Protein AF-A0AAV5VXS9-F1 (afdb_monomer_lite)

pLDDT: mean 76.4, std 11.34, range [45.72, 91.81]

Sequence (103 aa):
DLLYGLHWDRDYFVDVVFRVQAILPIICIFTVYPANLYLLLVESPAMNRTIRAAYIANLIAHIFCDFIFSVLLRVYAFPPYGLFYCEGILCGDGANKQIIIVL

Organism: NCBI:txid1538716

Secondary structure (DSSP, 8-state):
--TT-THHIIIIIHHHHHHHHHHHHHHIIIIIHHHHHHIIIII-TTS-HHHHHHHHHHHHHHHHHHHIIIII-EE-SSTTGGGT-EESHHHHTT--HHHHTT-

Structure (mmCIF, N/CA/C/O backbone):
data_AF-A0AAV5VXS9-F1
#
_entry.id   AF-A0AAV5VXS9-F1
#
loop_
_atom_site.group_PDB
_atom_site.id
_atom_site.type_symbol
_atom_site.label_atom_id
_atom_site.label_alt_id
_atom_site.label_comp_id
_atom_site.label_asym_id
_atom_site.label_entity_id
_atom_site.label_seq_id
_atom_site.pdbx_PDB_ins_code
_atom_site.Cartn_x
_atom_site.Cartn_y
_atom_site.Cartn_z
_atom_site.occupancy
_atom_site.B_iso_or_equiv
_atom_site.auth_seq_id
_atom_site.auth_comp_id
_atom_site.auth_asym_id
_atom_site.auth_atom_id
_atom_site.pdbx_PDB_model_num
ATOM 1 N N . ASP A 1 1 ? 25.433 6.854 -25.222 1.00 45.72 1 ASP A N 1
ATOM 2 C CA . ASP A 1 1 ? 25.657 6.930 -23.765 1.00 45.72 1 ASP A CA 1
ATOM 3 C C . ASP A 1 1 ? 24.699 7.918 -23.122 1.00 45.72 1 ASP A C 1
ATOM 5 O O . ASP A 1 1 ? 24.673 9.080 -23.504 1.00 45.72 1 ASP A O 1
ATOM 9 N N . LEU A 1 2 ? 23.817 7.434 -22.242 1.00 53.34 2 LEU A N 1
ATOM 10 C CA . LEU A 1 2 ? 22.754 8.238 -21.626 1.00 53.34 2 LEU A CA 1
ATOM 11 C C . LEU A 1 2 ? 23.307 9.030 -20.429 1.00 53.34 2 LEU A C 1
ATOM 13 O O . LEU A 1 2 ? 23.805 8.444 -19.470 1.00 53.34 2 LEU A O 1
ATOM 17 N N . LEU A 1 3 ? 23.161 10.356 -20.503 1.00 60.69 3 LEU A N 1
ATOM 18 C CA . LEU A 1 3 ? 23.749 11.428 -19.677 1.00 60.69 3 LEU A CA 1
ATOM 19 C C . LEU A 1 3 ? 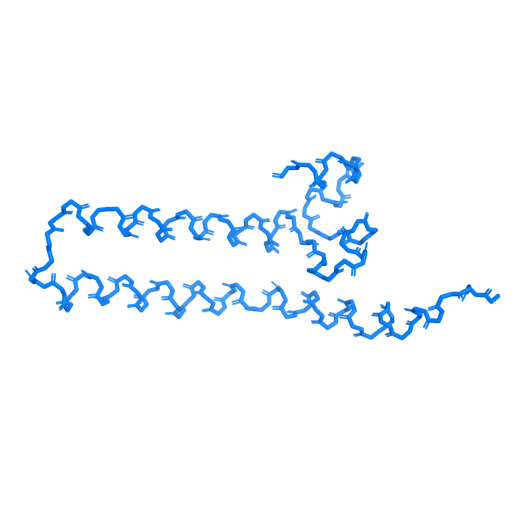23.659 11.271 -18.141 1.00 60.69 3 LEU A C 1
ATOM 21 O O . LEU A 1 3 ? 24.337 11.991 -17.418 1.00 60.69 3 LEU A O 1
ATOM 25 N N . TYR A 1 4 ? 22.824 10.363 -17.632 1.00 65.19 4 TYR A N 1
ATOM 26 C CA . TYR A 1 4 ? 22.462 10.299 -16.212 1.00 65.19 4 TYR A CA 1
ATOM 27 C C . TYR A 1 4 ? 22.919 9.028 -15.477 1.00 65.19 4 TYR A C 1
ATOM 29 O O . TYR A 1 4 ? 22.612 8.883 -14.300 1.00 65.19 4 TYR A O 1
ATOM 37 N N . GLY A 1 5 ? 23.618 8.082 -16.123 1.00 65.19 5 GLY A N 1
ATOM 38 C CA . GLY A 1 5 ? 24.177 6.900 -15.429 1.00 65.19 5 GLY A CA 1
ATOM 39 C C . GLY A 1 5 ? 23.140 5.946 -14.805 1.00 65.19 5 GLY A C 1
ATOM 40 O O . GLY A 1 5 ? 23.492 4.977 -14.144 1.00 65.19 5 GLY A O 1
ATOM 41 N N . LEU A 1 6 ? 21.865 6.175 -15.094 1.00 65.06 6 LEU A N 1
ATOM 42 C CA . LEU A 1 6 ? 20.670 5.624 -14.453 1.00 65.06 6 LEU A CA 1
ATOM 43 C C . LEU A 1 6 ? 20.357 4.145 -14.801 1.00 65.06 6 LEU A C 1
ATOM 45 O O . LEU A 1 6 ? 19.416 3.564 -14.272 1.00 65.06 6 LEU A O 1
ATOM 49 N N . HIS A 1 7 ? 21.163 3.513 -15.657 1.00 71.06 7 HIS A N 1
ATOM 50 C CA . HIS A 1 7 ? 20.991 2.124 -16.105 1.00 71.06 7 HIS A CA 1
ATOM 51 C C . HIS A 1 7 ? 20.998 1.080 -14.977 1.00 71.06 7 HIS A C 1
ATOM 53 O O . HIS A 1 7 ? 20.206 0.149 -15.031 1.00 71.06 7 HIS A O 1
ATOM 59 N N . TRP A 1 8 ? 21.821 1.257 -13.936 1.00 65.62 8 TRP A N 1
ATOM 60 C CA . TRP A 1 8 ? 21.857 0.333 -12.794 1.00 65.62 8 TRP A CA 1
ATOM 61 C C . TRP A 1 8 ? 20.525 0.278 -12.038 1.00 65.62 8 TRP A C 1
ATOM 63 O O . TRP A 1 8 ? 20.071 -0.800 -11.665 1.00 65.62 8 TRP A O 1
ATOM 73 N N . ASP A 1 9 ? 19.881 1.429 -11.848 1.00 65.81 9 ASP A N 1
ATOM 74 C CA . ASP A 1 9 ? 18.598 1.523 -11.145 1.00 65.81 9 ASP A CA 1
ATOM 75 C C . ASP A 1 9 ? 17.472 0.913 -11.998 1.00 65.81 9 ASP A C 1
ATOM 77 O O . ASP A 1 9 ? 16.654 0.129 -11.522 1.00 65.81 9 ASP A O 1
ATOM 81 N N . ARG A 1 10 ? 17.501 1.168 -13.312 1.00 69.31 10 ARG A N 1
ATOM 82 C CA . ARG A 1 10 ? 16.553 0.573 -14.259 1.00 69.31 10 ARG A CA 1
ATOM 83 C C . ARG A 1 10 ? 16.680 -0.950 -14.348 1.00 69.31 10 ARG A C 1
ATOM 85 O O . ARG A 1 10 ? 15.667 -1.634 -14.301 1.00 69.31 10 ARG A O 1
ATOM 92 N N . ASP A 1 11 ? 17.894 -1.469 -14.512 1.00 72.62 11 ASP A N 1
ATOM 93 C CA . ASP A 1 11 ? 18.103 -2.881 -14.855 1.00 72.62 11 ASP A CA 1
ATOM 94 C C . ASP A 1 11 ? 18.066 -3.804 -13.622 1.00 72.62 11 ASP A C 1
ATOM 96 O O . ASP A 1 11 ? 17.823 -4.999 -13.772 1.00 72.62 11 ASP A O 1
ATOM 100 N N . TYR A 1 12 ? 18.266 -3.271 -12.407 1.00 71.19 12 TYR A N 1
ATOM 101 C CA . TYR A 1 12 ? 18.270 -4.076 -11.177 1.00 71.19 12 TYR A CA 1
ATOM 102 C C . TYR A 1 12 ? 17.216 -3.664 -10.147 1.00 71.19 12 TYR A C 1
ATOM 104 O O . TYR A 1 12 ? 16.611 -4.537 -9.527 1.00 71.19 12 TYR A O 1
ATOM 112 N N . PHE A 1 13 ? 16.974 -2.369 -9.929 1.00 75.06 13 PHE A N 1
ATOM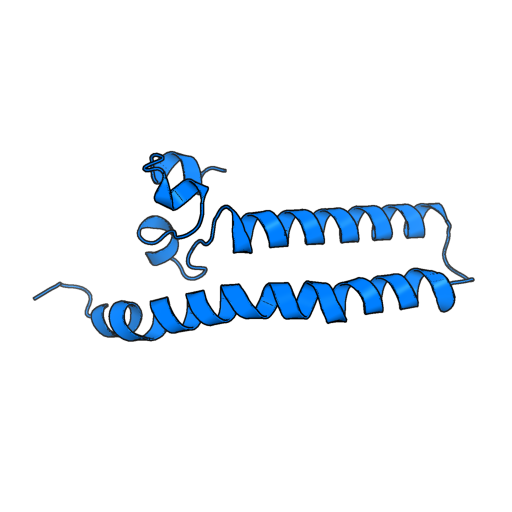 113 C CA . PHE A 1 13 ? 16.066 -1.935 -8.862 1.00 75.06 13 PHE A CA 1
ATOM 114 C C . PHE A 1 13 ? 14.600 -1.969 -9.283 1.00 75.06 13 PHE A C 1
ATOM 116 O O . PHE A 1 13 ? 13.765 -2.350 -8.468 1.00 75.06 13 PHE A O 1
ATOM 123 N N . VAL A 1 14 ? 14.275 -1.651 -10.538 1.00 74.69 14 VAL A N 1
ATOM 124 C CA . VAL A 1 14 ? 12.885 -1.655 -11.032 1.00 74.69 14 VAL A CA 1
ATOM 125 C C . VAL A 1 14 ? 12.223 -3.023 -10.854 1.00 74.69 14 VAL A C 1
ATOM 127 O O . VAL A 1 14 ? 11.184 -3.121 -10.199 1.00 74.69 14 VAL A O 1
ATOM 130 N N . ASP A 1 15 ? 12.870 -4.090 -11.322 1.00 75.94 15 ASP A N 1
ATOM 131 C CA . ASP A 1 15 ? 12.366 -5.461 -11.183 1.00 75.94 15 ASP A CA 1
ATOM 132 C C . ASP A 1 15 ? 12.241 -5.899 -9.720 1.00 75.94 15 ASP A C 1
ATOM 134 O O . ASP A 1 15 ? 11.263 -6.544 -9.329 1.00 75.94 15 ASP A O 1
ATOM 138 N N . VAL A 1 16 ? 13.226 -5.554 -8.885 1.00 80.38 16 VAL A N 1
ATOM 139 C CA . VAL A 1 16 ? 13.209 -5.902 -7.459 1.00 80.38 16 VAL A CA 1
ATOM 140 C C . VAL A 1 16 ? 12.072 -5.175 -6.750 1.00 80.38 16 VAL A C 1
ATOM 142 O O . VAL A 1 16 ? 11.310 -5.807 -6.019 1.00 80.38 16 VAL A O 1
ATOM 145 N N . VAL A 1 17 ? 11.908 -3.876 -6.993 1.00 80.50 17 VAL A N 1
ATOM 146 C CA . VAL A 1 17 ? 10.841 -3.069 -6.395 1.00 80.50 17 VAL A CA 1
ATOM 147 C C . VAL A 1 17 ? 9.477 -3.570 -6.844 1.00 80.50 17 VAL A C 1
ATOM 149 O O . VAL A 1 17 ? 8.608 -3.722 -5.994 1.00 80.50 17 VAL A O 1
ATOM 152 N N . PHE A 1 18 ? 9.281 -3.905 -8.120 1.00 77.69 18 PHE A N 1
ATOM 153 C CA . PHE A 1 18 ? 8.000 -4.442 -8.581 1.00 77.69 18 PHE A CA 1
ATOM 154 C C . PHE A 1 18 ? 7.688 -5.825 -8.006 1.00 77.69 18 PHE A C 1
ATOM 156 O O . PHE A 1 18 ? 6.542 -6.087 -7.634 1.00 77.69 18 PHE A O 1
ATOM 163 N N . ARG A 1 19 ? 8.690 -6.697 -7.839 1.00 81.69 19 ARG A N 1
ATOM 164 C CA . ARG A 1 19 ? 8.509 -7.977 -7.131 1.00 81.69 19 ARG A CA 1
ATOM 165 C C . ARG A 1 19 ? 8.148 -7.767 -5.666 1.00 81.69 19 ARG A C 1
ATOM 167 O O . ARG A 1 19 ? 7.230 -8.415 -5.168 1.00 81.69 19 ARG A O 1
ATOM 174 N N . VAL A 1 20 ? 8.827 -6.848 -4.983 1.00 83.12 20 VAL A N 1
ATOM 175 C CA . VAL A 1 20 ? 8.512 -6.499 -3.592 1.00 83.12 20 VAL A CA 1
ATOM 176 C C . VAL A 1 20 ? 7.109 -5.900 -3.497 1.00 83.12 20 VAL A C 1
ATOM 178 O O . VAL A 1 20 ? 6.330 -6.345 -2.662 1.00 83.12 20 VAL A O 1
ATOM 181 N N . GLN A 1 21 ? 6.740 -4.979 -4.389 1.00 80.00 21 GLN A N 1
ATOM 182 C CA . GLN A 1 21 ? 5.396 -4.398 -4.469 1.00 80.00 21 GLN A CA 1
ATOM 183 C C . GLN A 1 21 ? 4.312 -5.427 -4.814 1.00 80.00 21 GLN A C 1
ATOM 185 O O . GLN A 1 21 ? 3.156 -5.193 -4.493 1.00 80.00 21 GLN A O 1
ATOM 190 N N . ALA A 1 22 ? 4.639 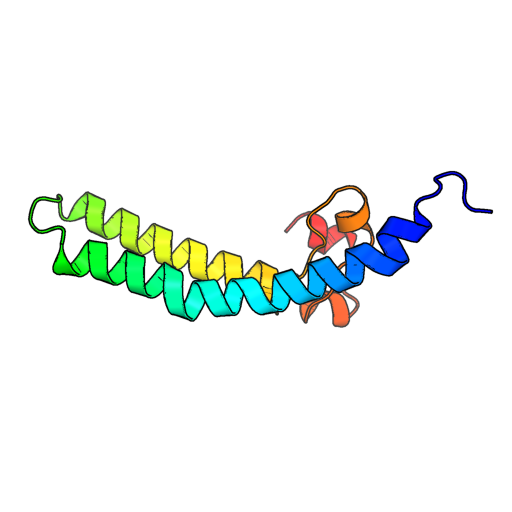-6.560 -5.437 1.00 80.44 22 ALA A N 1
ATOM 191 C CA . ALA A 1 22 ? 3.681 -7.645 -5.644 1.00 80.44 22 ALA A CA 1
ATOM 192 C C . ALA A 1 22 ? 3.508 -8.522 -4.389 1.00 80.44 22 ALA A C 1
ATOM 194 O O . ALA A 1 22 ? 2.404 -8.974 -4.098 1.00 80.44 22 ALA A O 1
ATOM 195 N N . ILE A 1 23 ? 4.587 -8.765 -3.639 1.00 84.75 23 ILE A N 1
ATOM 196 C CA . ILE A 1 23 ? 4.593 -9.682 -2.485 1.00 84.75 23 ILE A CA 1
ATOM 197 C C . ILE A 1 23 ? 4.118 -8.987 -1.202 1.00 84.75 23 ILE A C 1
ATOM 199 O O . ILE A 1 23 ? 3.327 -9.542 -0.442 1.00 84.75 23 ILE A O 1
ATOM 203 N N . LEU A 1 24 ? 4.596 -7.771 -0.950 1.00 84.94 24 LEU A N 1
ATOM 204 C CA . LEU A 1 24 ? 4.335 -7.011 0.270 1.00 84.94 24 LEU A CA 1
ATOM 205 C C . LEU A 1 24 ? 2.836 -6.775 0.550 1.00 84.94 24 LEU A C 1
ATOM 207 O O . LEU A 1 24 ? 2.418 -7.065 1.668 1.00 84.94 24 LEU A O 1
ATOM 211 N N . PRO A 1 25 ? 1.991 -6.356 -0.412 1.00 83.50 25 PRO A N 1
ATOM 212 C CA . PRO A 1 25 ? 0.558 -6.183 -0.169 1.00 83.50 25 PRO A CA 1
ATOM 213 C C . PRO A 1 25 ? -0.157 -7.506 0.117 1.00 83.50 25 PRO A C 1
ATOM 215 O O . PRO A 1 25 ? -1.080 -7.525 0.925 1.00 83.50 25 PRO A O 1
ATOM 218 N N . ILE A 1 26 ? 0.298 -8.631 -0.449 1.00 84.31 26 ILE A N 1
ATOM 219 C CA . ILE A 1 26 ? -0.221 -9.960 -0.087 1.00 84.31 26 ILE A CA 1
ATOM 220 C C . ILE A 1 26 ? 0.072 -10.227 1.393 1.00 84.31 26 ILE A C 1
ATOM 222 O O . ILE A 1 26 ? -0.830 -10.574 2.154 1.00 84.31 26 ILE A O 1
ATOM 226 N N . ILE A 1 27 ? 1.312 -10.003 1.833 1.00 87.25 27 ILE A N 1
ATOM 227 C CA . ILE A 1 27 ? 1.688 -10.170 3.241 1.00 87.25 27 ILE A CA 1
ATOM 228 C C . ILE A 1 27 ? 0.857 -9.237 4.132 1.00 87.25 27 ILE A C 1
ATOM 230 O O . ILE A 1 27 ? 0.293 -9.700 5.123 1.00 87.25 27 ILE A O 1
ATOM 234 N N . CYS A 1 28 ? 0.719 -7.959 3.777 1.00 86.31 28 CYS A N 1
ATOM 235 C CA . CYS A 1 28 ? -0.088 -6.993 4.526 1.00 86.31 28 CYS A CA 1
ATOM 236 C C . CYS A 1 28 ? -1.558 -7.424 4.644 1.00 86.31 28 CYS A C 1
ATOM 238 O O . CYS A 1 28 ? -2.123 -7.360 5.738 1.00 86.31 28 CYS A O 1
ATOM 240 N N . ILE A 1 29 ? -2.147 -7.939 3.559 1.00 84.94 29 ILE A N 1
ATOM 241 C CA . ILE A 1 29 ? -3.525 -8.445 3.539 1.00 84.94 29 ILE A CA 1
ATOM 242 C C . ILE A 1 29 ? -3.718 -9.634 4.468 1.00 84.94 29 ILE A C 1
ATOM 244 O O . ILE A 1 29 ? -4.703 -9.677 5.203 1.00 84.94 29 ILE A O 1
ATOM 248 N N . PHE A 1 30 ? -2.778 -10.574 4.478 1.00 85.31 30 PHE A N 1
ATOM 249 C CA . PHE A 1 30 ? -2.916 -11.789 5.278 1.00 85.31 30 PHE A CA 1
ATOM 250 C C . PHE A 1 30 ? -2.430 -11.661 6.721 1.00 85.31 30 PHE A C 1
ATOM 252 O O . PHE A 1 30 ? -2.823 -12.473 7.555 1.00 85.31 30 PHE A O 1
ATOM 259 N N . THR A 1 31 ? -1.593 -10.674 7.041 1.00 88.81 31 THR A N 1
ATOM 260 C CA . THR A 1 31 ? -0.973 -10.568 8.373 1.00 88.81 31 THR A CA 1
ATOM 261 C C . THR A 1 31 ? -1.327 -9.265 9.079 1.00 88.81 31 THR A C 1
ATOM 263 O O . THR A 1 31 ? -1.918 -9.297 10.156 1.00 88.81 31 THR A O 1
ATOM 266 N N . VAL A 1 32 ? -1.035 -8.115 8.470 1.00 89.19 32 VAL A N 1
ATOM 267 C CA . VAL A 1 32 ? -1.139 -6.798 9.116 1.00 89.19 32 VAL A CA 1
ATOM 268 C C . VAL A 1 32 ? -2.597 -6.384 9.325 1.00 89.19 32 VAL A C 1
ATOM 270 O O . VAL A 1 32 ? -2.977 -6.016 10.437 1.00 89.19 32 VAL A O 1
ATOM 273 N N . TYR A 1 33 ? -3.441 -6.476 8.294 1.00 87.25 33 TYR A N 1
ATOM 274 C CA . TYR A 1 33 ? -4.856 -6.107 8.408 1.00 87.25 33 TYR A CA 1
ATOM 275 C C . TYR A 1 33 ? -5.656 -6.989 9.378 1.00 87.25 33 TYR A C 1
ATOM 277 O O . TYR A 1 33 ? -6.337 -6.422 10.237 1.00 87.25 33 TYR A O 1
ATOM 285 N N . PRO A 1 34 ? -5.573 -8.333 9.336 1.00 87.00 34 PRO A N 1
ATOM 286 C CA . PRO A 1 34 ? -6.275 -9.167 10.306 1.00 87.00 34 PRO A CA 1
ATOM 287 C C . PRO A 1 34 ? -5.723 -9.009 11.727 1.00 87.00 34 PRO A C 1
ATOM 289 O O . PRO A 1 34 ? -6.519 -9.016 12.662 1.00 87.00 34 PRO A O 1
ATOM 292 N N . ALA A 1 35 ? -4.413 -8.792 11.913 1.00 89.12 35 ALA A N 1
ATOM 293 C CA . ALA A 1 35 ? -3.849 -8.508 13.235 1.00 89.12 35 ALA A CA 1
ATOM 294 C C . ALA A 1 35 ? -4.390 -7.192 13.818 1.00 89.12 35 ALA A C 1
ATOM 296 O O . ALA A 1 35 ? -4.850 -7.164 14.959 1.00 89.12 35 ALA A O 1
ATOM 297 N N . ASN A 1 36 ? -4.422 -6.120 13.019 1.00 88.69 36 ASN A N 1
ATOM 298 C CA . ASN A 1 36 ? -4.985 -4.834 13.436 1.00 88.69 36 ASN A CA 1
ATOM 299 C C . ASN A 1 36 ? -6.487 -4.935 13.733 1.00 88.69 36 ASN A C 1
ATOM 301 O O . ASN A 1 36 ? -6.965 -4.372 14.719 1.00 88.69 36 ASN A O 1
ATOM 305 N N . LEU A 1 37 ? -7.234 -5.680 12.912 1.00 87.69 37 LEU A N 1
ATOM 306 C CA . LEU A 1 37 ? -8.655 -5.916 13.142 1.00 87.69 37 LEU A CA 1
ATOM 307 C C . LEU A 1 37 ? -8.880 -6.725 14.427 1.00 87.69 37 LEU A C 1
ATOM 309 O O . LEU A 1 37 ? -9.759 -6.382 15.211 1.00 87.69 37 LEU A O 1
ATOM 313 N N . TYR A 1 38 ? -8.074 -7.758 14.67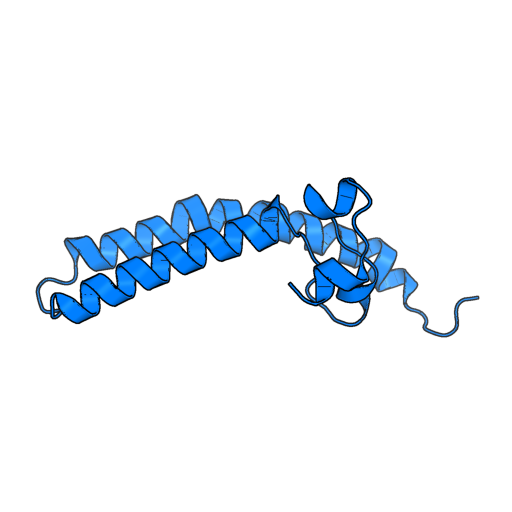5 1.00 89.06 38 TYR A N 1
ATOM 314 C CA . TYR A 1 38 ? -8.150 -8.570 15.888 1.00 89.06 38 TYR A CA 1
ATOM 315 C C . TYR A 1 38 ? -7.893 -7.733 17.144 1.00 89.06 38 TYR A C 1
ATOM 317 O O . TYR A 1 38 ? -8.695 -7.769 18.077 1.00 89.06 38 TYR A O 1
ATOM 325 N N . LEU A 1 39 ? -6.839 -6.914 17.138 1.00 88.50 39 LEU A N 1
ATOM 326 C CA . LEU A 1 39 ? -6.489 -6.034 18.254 1.00 88.50 39 LEU A CA 1
ATOM 327 C C . LEU A 1 39 ? -7.624 -5.032 18.538 1.00 88.50 39 LEU A C 1
ATOM 329 O O . LEU A 1 39 ? -8.067 -4.878 19.677 1.00 88.50 39 LEU A O 1
ATOM 333 N N . LEU A 1 40 ? -8.191 -4.428 17.488 1.00 86.00 40 LEU A N 1
ATOM 334 C CA . LEU A 1 40 ? -9.337 -3.519 17.606 1.00 86.00 40 LEU A CA 1
ATOM 335 C C . LEU A 1 40 ? -10.622 -4.219 18.068 1.00 86.00 40 LEU A C 1
ATOM 337 O O . LEU A 1 40 ? -11.456 -3.593 18.731 1.00 86.00 40 LEU A O 1
ATOM 341 N N . LEU A 1 41 ? -10.827 -5.486 17.692 1.00 84.50 41 LEU A N 1
ATOM 342 C CA . LEU A 1 41 ? -12.057 -6.207 18.000 1.00 84.50 41 LEU A CA 1
ATOM 343 C C . LEU A 1 41 ? -12.065 -6.827 19.398 1.00 84.50 41 LEU A C 1
ATOM 345 O O . LEU A 1 41 ? -13.104 -6.758 20.063 1.00 84.50 41 LEU A O 1
ATOM 349 N N . VAL A 1 42 ? -10.938 -7.408 19.810 1.00 87.12 42 VAL A N 1
ATOM 350 C CA . VAL A 1 42 ? -10.816 -8.275 20.991 1.00 87.12 42 VAL A CA 1
ATOM 351 C C . VAL A 1 42 ? -10.122 -7.569 22.156 1.00 87.12 42 VAL A C 1
ATOM 353 O O . VAL A 1 42 ? -10.610 -7.654 23.280 1.00 87.12 42 VAL A O 1
ATOM 356 N N . GLU A 1 43 ? -9.036 -6.830 21.916 1.00 84.12 43 GLU A N 1
ATOM 357 C CA . GLU A 1 43 ? -8.226 -6.235 22.995 1.00 84.12 43 GLU A CA 1
ATOM 358 C C . GLU A 1 43 ? -8.654 -4.823 23.411 1.00 84.12 43 GLU A C 1
ATOM 360 O O . GLU A 1 43 ? -8.137 -4.289 24.391 1.00 84.12 43 GLU A O 1
ATOM 365 N N . SER A 1 44 ? -9.621 -4.209 22.721 1.00 75.81 44 SER A N 1
ATOM 366 C CA . SER A 1 44 ? -10.011 -2.813 22.965 1.00 75.81 44 SER A CA 1
ATOM 367 C C . SER A 1 44 ? -11.426 -2.632 23.555 1.00 75.81 44 SER A C 1
ATOM 369 O O . SER A 1 44 ? -12.284 -1.990 22.939 1.00 75.81 44 SER A O 1
ATOM 371 N N . PRO A 1 45 ? -11.726 -3.170 24.758 1.00 78.00 45 PRO A N 1
ATOM 372 C CA . PRO A 1 45 ? -13.011 -2.948 25.421 1.00 78.00 45 PRO A CA 1
ATOM 373 C C . PRO A 1 45 ? -13.138 -1.536 26.022 1.00 78.00 45 PRO A C 1
ATOM 375 O O . PRO A 1 45 ? -14.253 -1.069 26.239 1.00 78.00 45 PRO A O 1
ATOM 378 N N . ALA A 1 46 ? -12.019 -0.840 26.263 1.00 82.94 46 ALA A N 1
ATOM 379 C CA . ALA A 1 46 ? -11.994 0.507 26.844 1.00 82.94 46 ALA A CA 1
ATOM 380 C C . ALA A 1 46 ? -12.155 1.642 25.811 1.00 82.94 46 ALA A C 1
ATOM 382 O O . ALA A 1 46 ? -12.263 2.811 26.181 1.00 82.94 46 ALA A O 1
ATOM 383 N N . MET A 1 47 ? -12.153 1.327 24.513 1.00 85.56 47 MET A N 1
ATOM 384 C CA . MET A 1 47 ? -12.154 2.333 23.454 1.00 85.56 47 MET A CA 1
ATOM 385 C C . MET A 1 47 ? -13.570 2.761 23.068 1.00 85.56 47 MET A C 1
ATOM 387 O O . MET A 1 47 ? -14.472 1.944 22.873 1.00 85.56 47 MET A O 1
ATOM 391 N N . ASN A 1 48 ? -13.761 4.073 22.925 1.00 89.38 48 ASN A N 1
ATOM 392 C CA . ASN A 1 48 ? -15.045 4.652 22.552 1.00 89.38 48 ASN A CA 1
ATOM 393 C C . ASN A 1 48 ? -15.485 4.151 21.160 1.00 89.38 48 ASN A C 1
ATOM 395 O O . ASN A 1 48 ? -14.692 4.127 20.213 1.00 89.38 48 ASN A O 1
ATOM 399 N N . ARG A 1 49 ? -16.762 3.768 21.022 1.00 85.50 49 ARG A N 1
ATOM 400 C CA . ARG A 1 49 ? -17.311 3.135 19.808 1.00 85.50 49 ARG A CA 1
ATOM 401 C C . ARG A 1 49 ? -17.139 3.999 18.560 1.00 85.50 49 ARG A C 1
ATOM 403 O O . ARG A 1 49 ? -16.861 3.461 17.492 1.00 85.50 49 ARG A O 1
ATOM 410 N N . THR A 1 50 ? -17.241 5.320 18.701 1.00 90.50 50 THR A N 1
ATOM 411 C CA . THR A 1 50 ? -17.042 6.266 17.593 1.00 90.50 50 THR A CA 1
ATOM 412 C C . THR A 1 50 ? -15.614 6.211 17.052 1.00 90.50 50 THR A C 1
ATOM 414 O O . THR A 1 50 ? -15.408 6.161 15.844 1.00 90.50 50 THR A O 1
ATOM 417 N N . ILE A 1 51 ? -14.621 6.144 17.944 1.00 88.50 51 ILE A N 1
ATOM 418 C CA . ILE A 1 51 ? -13.202 6.070 17.568 1.00 88.50 51 ILE A CA 1
ATOM 419 C C . ILE A 1 51 ? -12.918 4.713 16.914 1.00 88.50 51 ILE A C 1
ATOM 421 O O . ILE A 1 51 ? -12.245 4.641 15.890 1.00 88.50 51 ILE A O 1
ATOM 425 N N . ARG A 1 52 ? -13.499 3.633 17.446 1.00 88.00 52 ARG A N 1
ATOM 426 C CA . ARG A 1 52 ? -13.376 2.290 16.863 1.00 88.00 52 ARG A CA 1
ATOM 427 C C . ARG A 1 52 ? -13.943 2.215 15.444 1.00 88.00 52 ARG A C 1
ATOM 429 O O . ARG A 1 52 ? -13.294 1.645 14.573 1.00 88.00 52 ARG A O 1
ATOM 436 N N . ALA A 1 53 ? -15.108 2.813 15.195 1.00 89.31 53 ALA A N 1
ATOM 437 C CA . ALA A 1 53 ? -15.687 2.876 13.853 1.00 89.31 53 ALA A CA 1
ATOM 438 C C . ALA A 1 53 ? -14.783 3.646 12.873 1.00 89.31 53 ALA A C 1
ATOM 440 O O . ALA A 1 53 ? -14.563 3.178 11.758 1.00 89.31 53 ALA A O 1
ATOM 441 N N . ALA A 1 54 ? -14.203 4.770 13.307 1.00 91.81 54 ALA A N 1
ATOM 442 C CA . ALA A 1 54 ? -13.264 5.540 12.492 1.00 91.81 54 ALA A CA 1
ATOM 443 C C . ALA A 1 54 ? -12.001 4.734 12.138 1.00 91.81 54 ALA A C 1
ATOM 445 O O . ALA A 1 54 ? -11.573 4.744 10.987 1.00 91.81 54 ALA A O 1
ATOM 446 N N . TYR A 1 55 ? -11.444 3.973 13.086 1.00 89.81 55 TYR A N 1
ATOM 447 C CA . TYR A 1 55 ? -10.294 3.100 12.821 1.00 89.81 55 TYR A CA 1
ATOM 448 C C . TYR A 1 55 ? -10.612 1.972 11.840 1.00 89.81 55 TYR A C 1
ATOM 450 O O . TYR A 1 55 ? -9.798 1.682 10.969 1.00 89.81 55 TYR A O 1
ATOM 458 N N . ILE A 1 56 ? -11.791 1.354 11.948 1.00 88.75 56 ILE A N 1
ATOM 459 C CA . ILE A 1 56 ? -12.224 0.322 10.996 1.00 88.75 56 ILE A CA 1
ATOM 460 C C . ILE A 1 56 ? -12.379 0.925 9.595 1.00 88.75 56 ILE A C 1
ATOM 462 O O . ILE A 1 56 ? -11.884 0.349 8.630 1.00 88.75 56 ILE A O 1
ATOM 466 N N . ALA A 1 57 ? -13.005 2.100 9.479 1.00 91.25 57 ALA A N 1
ATOM 467 C CA . ALA A 1 57 ? -13.121 2.804 8.204 1.00 91.25 57 ALA A CA 1
ATOM 468 C C . ALA A 1 57 ? -11.743 3.145 7.611 1.00 91.25 57 ALA A C 1
ATOM 470 O O . ALA A 1 57 ? -11.518 2.930 6.422 1.00 91.25 57 ALA A O 1
ATOM 471 N N . ASN A 1 58 ? -10.799 3.595 8.444 1.00 90.62 58 ASN A N 1
ATOM 472 C CA . ASN A 1 58 ? -9.427 3.862 8.018 1.00 90.62 58 ASN A CA 1
ATOM 473 C C . ASN A 1 58 ? -8.710 2.586 7.543 1.00 90.62 58 ASN A C 1
ATOM 475 O O . ASN A 1 58 ? -8.029 2.602 6.523 1.00 90.62 58 ASN A O 1
ATOM 479 N N . LEU A 1 59 ? -8.896 1.461 8.239 1.00 90.06 59 LEU A N 1
ATOM 480 C CA . LEU A 1 59 ? -8.323 0.172 7.844 1.00 90.06 59 LEU A CA 1
ATOM 481 C C . LEU A 1 59 ? -8.861 -0.291 6.481 1.00 90.06 59 LEU A C 1
ATOM 483 O O . LEU A 1 59 ? -8.095 -0.751 5.640 1.00 90.06 59 LEU A O 1
ATOM 487 N N . ILE A 1 60 ? -10.164 -0.121 6.243 1.00 88.38 60 ILE A N 1
ATOM 488 C CA . ILE A 1 60 ? -10.796 -0.415 4.951 1.00 88.38 60 ILE A CA 1
ATOM 489 C C . ILE A 1 60 ? -10.209 0.480 3.854 1.00 88.38 60 ILE A C 1
ATOM 491 O O . ILE A 1 60 ? -9.855 -0.024 2.791 1.00 88.38 60 ILE A O 1
ATOM 495 N N . ALA A 1 61 ? -10.051 1.782 4.113 1.00 90.62 61 ALA A N 1
ATOM 496 C CA . ALA A 1 61 ? -9.431 2.702 3.162 1.00 90.62 61 ALA A CA 1
ATOM 497 C C . ALA A 1 61 ? -7.997 2.276 2.802 1.00 90.62 61 ALA A C 1
ATOM 499 O O . ALA A 1 61 ? -7.649 2.264 1.625 1.00 90.62 61 ALA A O 1
ATOM 500 N N . HIS A 1 62 ? -7.197 1.844 3.782 1.00 87.94 62 HIS A N 1
ATOM 501 C CA . HIS A 1 62 ? -5.857 1.3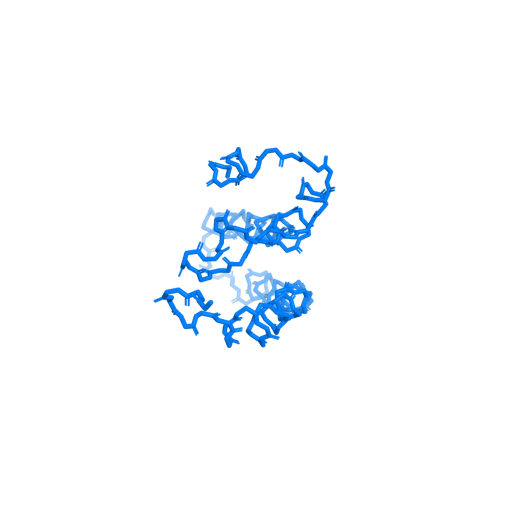09 3.525 1.00 87.94 62 HIS A CA 1
ATOM 502 C C . HIS A 1 62 ? -5.874 0.051 2.651 1.00 87.94 62 HIS A C 1
ATOM 504 O O . HIS A 1 62 ? -5.098 -0.024 1.704 1.00 87.94 62 HIS A O 1
ATOM 510 N N . ILE A 1 63 ? -6.791 -0.892 2.897 1.00 86.44 63 ILE A N 1
ATOM 511 C CA . ILE A 1 63 ? -6.947 -2.091 2.056 1.00 86.44 63 ILE A CA 1
ATOM 512 C C . ILE A 1 63 ? -7.267 -1.704 0.605 1.00 86.44 63 ILE A C 1
ATOM 514 O O . ILE A 1 63 ? -6.685 -2.262 -0.325 1.00 86.44 63 ILE A O 1
ATOM 518 N N . PHE A 1 64 ? -8.174 -0.743 0.401 1.00 87.69 64 PHE A N 1
ATOM 519 C CA . PHE A 1 64 ? -8.511 -0.257 -0.938 1.00 87.69 64 PHE A CA 1
ATOM 520 C C . PHE A 1 64 ? -7.327 0.429 -1.616 1.00 87.69 64 PHE A C 1
ATOM 522 O O . PHE A 1 64 ? -7.050 0.131 -2.776 1.00 87.69 64 PHE A O 1
ATOM 529 N N . CYS A 1 65 ? -6.613 1.305 -0.908 1.00 85.81 65 CYS A N 1
ATOM 530 C CA . CYS A 1 65 ? -5.420 1.956 -1.440 1.00 85.81 65 CYS A CA 1
ATOM 531 C C . CYS A 1 65 ? -4.352 0.928 -1.823 1.00 85.81 65 CYS A C 1
ATOM 533 O O . CYS A 1 65 ? -3.854 0.976 -2.943 1.00 85.81 65 CYS A O 1
ATOM 535 N N . ASP A 1 66 ? -4.050 -0.040 -0.957 1.00 84.06 66 ASP A N 1
ATOM 536 C CA . ASP A 1 66 ? -3.089 -1.099 -1.269 1.00 84.06 66 ASP A CA 1
ATOM 537 C C . ASP A 1 66 ? -3.515 -1.885 -2.504 1.00 84.06 66 ASP A C 1
ATOM 539 O O . ASP A 1 66 ? -2.691 -2.141 -3.376 1.00 84.06 66 ASP A O 1
ATOM 543 N N . PHE A 1 67 ? -4.796 -2.236 -2.634 1.00 82.69 67 PHE A N 1
ATOM 544 C CA . PHE A 1 67 ? -5.292 -2.935 -3.817 1.00 82.69 67 PHE A CA 1
ATOM 545 C C . PHE A 1 67 ? -5.127 -2.095 -5.091 1.00 82.69 67 PHE A C 1
ATOM 547 O O . PHE A 1 67 ? -4.644 -2.596 -6.109 1.00 82.69 67 PHE A O 1
ATOM 554 N N . ILE A 1 68 ? -5.467 -0.805 -5.028 1.00 83.00 68 ILE A N 1
ATOM 555 C CA . ILE A 1 68 ? -5.298 0.116 -6.152 1.00 83.00 68 ILE A CA 1
ATOM 556 C C . ILE A 1 68 ? -3.817 0.216 -6.529 1.00 83.00 68 ILE A C 1
ATOM 558 O O . ILE A 1 68 ? -3.481 -0.038 -7.678 1.00 83.00 68 ILE A O 1
ATOM 562 N N . PHE A 1 69 ? -2.916 0.482 -5.585 1.00 78.88 69 PHE A N 1
ATOM 563 C CA . PHE A 1 69 ? -1.494 0.697 -5.877 1.00 78.88 69 PHE A CA 1
ATOM 564 C C . PHE A 1 69 ? -0.681 -0.586 -6.127 1.00 78.88 69 PHE A C 1
ATOM 566 O O . PHE A 1 69 ? 0.440 -0.526 -6.624 1.00 78.88 69 PHE A O 1
ATOM 573 N N . SER A 1 70 ? -1.211 -1.767 -5.805 1.00 78.44 70 SER A N 1
ATOM 574 C CA . SER A 1 70 ? -0.500 -3.036 -6.037 1.00 78.44 70 SER A CA 1
ATOM 575 C C . SER A 1 70 ? -0.992 -3.824 -7.249 1.00 78.44 70 SER A C 1
ATOM 577 O O . SER A 1 70 ? -0.197 -4.538 -7.880 1.00 78.44 70 SER A O 1
ATOM 579 N N . VAL A 1 71 ? -2.285 -3.699 -7.576 1.00 76.31 71 VAL A N 1
ATOM 580 C CA . VAL A 1 71 ? -2.954 -4.457 -8.645 1.00 76.31 71 VAL A CA 1
ATOM 581 C C . VAL A 1 71 ? -3.334 -3.561 -9.821 1.00 76.31 71 VAL A C 1
ATOM 583 O O . VAL A 1 71 ? -3.039 -3.900 -10.970 1.00 76.31 71 VAL A O 1
ATOM 586 N N . LEU A 1 72 ? -3.986 -2.424 -9.557 1.00 75.75 72 LEU A N 1
ATOM 587 C CA . LEU A 1 72 ? -4.456 -1.529 -10.619 1.00 75.75 72 LEU A CA 1
ATOM 588 C C . LEU A 1 72 ? -3.333 -0.640 -11.168 1.00 75.75 72 LEU A C 1
ATOM 590 O O . LEU A 1 72 ? -3.162 -0.564 -12.385 1.00 75.75 72 LEU A O 1
ATOM 594 N N . LEU A 1 73 ? -2.584 -0.000 -10.271 1.00 75.56 73 LEU A N 1
ATOM 595 C CA . LEU A 1 73 ? -1.598 1.047 -10.518 1.00 75.56 73 LEU A CA 1
ATOM 596 C C . LEU A 1 73 ? -0.291 0.711 -9.803 1.00 75.56 73 LEU A C 1
ATOM 598 O O . LEU A 1 73 ? 0.012 1.261 -8.748 1.00 75.56 73 LEU A O 1
ATOM 602 N N . ARG A 1 74 ? 0.505 -0.193 -10.370 1.00 75.44 74 ARG A N 1
ATOM 603 C CA . ARG A 1 74 ? 1.822 -0.525 -9.831 1.00 75.44 74 ARG A CA 1
ATOM 604 C C . ARG A 1 74 ? 2.838 0.510 -10.309 1.00 75.44 74 ARG A C 1
ATOM 606 O O . ARG A 1 74 ? 3.524 0.332 -11.315 1.00 75.44 74 ARG A O 1
ATOM 613 N N . VAL A 1 75 ? 2.893 1.629 -9.595 1.00 72.75 75 VAL A N 1
ATOM 614 C CA . VAL A 1 75 ? 3.810 2.737 -9.887 1.00 72.75 75 VAL A CA 1
ATOM 615 C C . VAL A 1 75 ? 5.115 2.547 -9.117 1.00 72.75 75 VAL A C 1
ATOM 617 O O . VAL A 1 75 ? 5.122 2.204 -7.931 1.00 72.75 75 VAL A O 1
ATOM 620 N N . TYR A 1 76 ? 6.244 2.790 -9.780 1.00 71.69 76 TYR A N 1
ATOM 621 C CA . TYR A 1 76 ? 7.544 2.746 -9.121 1.00 71.69 76 TYR A CA 1
ATOM 622 C C . TYR A 1 76 ? 7.659 3.870 -8.076 1.00 71.69 76 TYR A C 1
ATOM 624 O O . TYR A 1 76 ? 7.522 5.050 -8.398 1.00 71.69 76 TYR A O 1
ATOM 632 N N . ALA A 1 77 ? 7.904 3.502 -6.815 1.00 68.06 77 ALA A N 1
ATOM 633 C CA . ALA A 1 77 ? 7.801 4.422 -5.678 1.00 68.06 77 ALA A CA 1
ATOM 634 C C . ALA A 1 77 ? 8.872 5.529 -5.654 1.00 68.06 77 ALA A C 1
ATOM 636 O O . ALA A 1 77 ? 8.663 6.568 -5.028 1.00 68.06 77 ALA A O 1
ATOM 637 N N . PHE A 1 78 ? 10.017 5.330 -6.316 1.00 63.94 78 PHE A N 1
ATOM 638 C CA . PHE A 1 78 ? 11.100 6.311 -6.302 1.00 63.94 78 PHE A CA 1
ATOM 639 C C . PHE A 1 78 ? 11.002 7.279 -7.498 1.00 63.94 78 PHE A C 1
ATOM 641 O O . PHE A 1 78 ? 11.071 6.854 -8.659 1.00 63.94 78 PHE A O 1
ATOM 648 N N . PRO A 1 79 ? 10.860 8.598 -7.265 1.00 60.72 79 PRO A N 1
ATOM 649 C CA . PRO A 1 79 ? 10.970 9.584 -8.335 1.00 60.72 79 PRO A CA 1
ATOM 650 C C . PRO A 1 79 ? 12.419 9.639 -8.859 1.00 60.72 79 PRO A C 1
ATOM 652 O O . PRO A 1 79 ? 13.351 9.462 -8.076 1.00 60.72 79 PRO A O 1
ATOM 655 N N . PRO A 1 80 ? 12.650 9.900 -10.162 1.00 63.94 80 PRO A N 1
ATOM 656 C CA . PRO A 1 80 ? 11.680 10.282 -11.195 1.00 63.94 80 PRO A CA 1
ATOM 657 C C . PRO A 1 80 ? 11.055 9.093 -11.946 1.00 63.94 80 PRO A C 1
ATOM 659 O O . PRO A 1 80 ? 10.217 9.295 -12.822 1.00 63.94 80 PRO A O 1
ATOM 662 N N . TYR A 1 81 ? 11.451 7.858 -11.638 1.00 63.50 81 TYR A N 1
ATOM 663 C CA . TYR A 1 81 ? 11.050 6.678 -12.408 1.00 63.50 81 TYR A CA 1
ATOM 664 C C . TYR A 1 81 ? 9.570 6.330 -12.313 1.00 63.50 81 TYR A C 1
ATOM 666 O O . TYR A 1 81 ? 9.038 5.785 -13.278 1.00 63.50 81 TYR A O 1
ATOM 674 N N . GLY A 1 82 ? 8.892 6.724 -11.233 1.00 60.38 82 GLY A N 1
ATOM 675 C CA . GLY A 1 82 ? 7.434 6.614 -11.127 1.00 60.38 82 GLY A CA 1
ATOM 676 C C . GLY A 1 82 ? 6.666 7.325 -12.252 1.00 60.38 82 GLY A C 1
ATOM 677 O O . GLY A 1 82 ? 5.573 6.897 -12.599 1.00 60.38 82 GLY A O 1
ATOM 678 N N . LEU A 1 83 ? 7.246 8.352 -12.896 1.00 60.44 83 LEU A N 1
ATOM 679 C CA . LEU A 1 83 ? 6.637 9.003 -14.069 1.00 60.44 83 LEU A CA 1
ATOM 680 C C . LEU A 1 83 ? 6.810 8.214 -15.377 1.00 60.44 83 LEU A C 1
ATOM 682 O O . LEU A 1 83 ? 6.056 8.416 -16.328 1.00 60.44 83 LEU A O 1
ATOM 686 N N . PHE A 1 84 ? 7.823 7.352 -15.461 1.00 62.75 84 PHE A N 1
ATOM 687 C CA . PHE A 1 84 ? 8.200 6.673 -16.705 1.00 62.75 84 PHE A CA 1
ATOM 688 C C . PHE A 1 84 ? 7.780 5.198 -16.726 1.00 62.75 84 PHE A C 1
ATOM 690 O O . PHE A 1 84 ? 7.415 4.683 -17.794 1.00 62.75 84 PHE A O 1
ATOM 697 N N . TYR A 1 85 ? 7.789 4.556 -15.554 1.00 66.00 85 TYR A N 1
ATOM 698 C CA . TYR A 1 85 ? 7.520 3.137 -15.346 1.00 66.00 85 TYR A CA 1
ATOM 699 C C . TYR A 1 85 ? 6.290 2.950 -14.458 1.00 66.00 85 TYR A C 1
ATOM 701 O O . TYR A 1 85 ? 6.324 3.174 -13.248 1.00 66.00 85 TYR A O 1
ATOM 709 N N . CYS A 1 86 ? 5.211 2.509 -15.097 1.00 71.50 86 CYS A N 1
ATOM 710 C CA . CYS A 1 86 ? 4.030 1.987 -14.435 1.00 71.50 86 CYS A CA 1
ATOM 711 C C . CYS A 1 86 ? 3.721 0.607 -15.009 1.00 71.50 86 CYS A C 1
ATOM 713 O O . CYS A 1 86 ? 3.712 0.428 -16.229 1.00 71.50 86 CYS A O 1
ATOM 715 N N . GLU A 1 87 ? 3.441 -0.336 -14.122 1.00 68.12 87 GLU A N 1
ATOM 716 C CA . GLU A 1 87 ? 2.891 -1.647 -14.434 1.00 68.12 87 GLU A CA 1
ATOM 717 C C . GLU A 1 87 ? 1.511 -1.791 -13.770 1.00 68.12 87 GLU A C 1
ATOM 719 O O . GLU A 1 87 ? 1.107 -0.966 -12.957 1.00 68.12 87 GLU A O 1
ATOM 724 N N . GLY A 1 88 ? 0.740 -2.816 -14.119 1.00 72.62 88 GLY A N 1
ATOM 725 C CA . GLY A 1 88 ? -0.612 -3.027 -13.585 1.00 72.62 88 GLY A CA 1
ATOM 726 C C . GLY A 1 88 ? -1.684 -2.971 -14.666 1.00 72.62 88 GLY A C 1
ATOM 727 O O . GLY A 1 88 ? -1.412 -2.611 -15.811 1.00 72.62 88 GLY A O 1
ATOM 728 N N . ILE A 1 89 ? -2.905 -3.372 -14.310 1.00 72.25 89 ILE A N 1
ATOM 729 C CA . ILE A 1 89 ? -3.984 -3.602 -15.285 1.00 72.25 89 ILE A CA 1
ATOM 730 C C . ILE A 1 89 ? -4.299 -2.325 -16.076 1.00 72.25 89 ILE A C 1
ATOM 732 O O . ILE A 1 89 ? -4.402 -2.373 -17.298 1.00 72.25 89 ILE A O 1
ATOM 736 N N . LEU A 1 90 ? -4.380 -1.174 -15.401 1.00 69.75 90 LEU A N 1
ATOM 737 C CA . LEU A 1 90 ? -4.679 0.106 -16.054 1.00 69.75 90 LEU A CA 1
ATOM 738 C C . LEU A 1 90 ? -3.498 0.646 -16.871 1.00 69.75 90 LEU A C 1
ATOM 740 O O . LEU A 1 90 ? -3.703 1.319 -17.877 1.00 69.75 90 LEU A O 1
ATOM 744 N N . CYS A 1 91 ? -2.263 0.340 -16.466 1.00 69.19 91 CYS A N 1
ATOM 745 C CA . CYS A 1 91 ? -1.061 0.763 -17.187 1.00 69.19 91 CYS A CA 1
ATOM 746 C C . CYS A 1 91 ? -0.755 -0.126 -18.406 1.00 69.19 91 CYS A C 1
ATOM 748 O O . CYS A 1 91 ? -0.133 0.344 -19.358 1.00 69.19 91 CYS A O 1
ATOM 750 N N . GLY A 1 92 ? -1.221 -1.380 -18.408 1.00 66.25 92 GLY A N 1
ATOM 751 C CA . GLY A 1 92 ? -1.092 -2.313 -19.531 1.00 66.25 92 GLY A CA 1
ATOM 752 C C . GLY A 1 92 ? -2.064 -2.055 -20.688 1.00 66.25 92 GLY A C 1
ATOM 753 O O . GLY A 1 92 ? -1.739 -2.384 -21.825 1.00 66.25 92 GLY A O 1
ATOM 754 N N . ASP A 1 93 ? -3.209 -1.417 -20.428 1.00 68.00 93 ASP A N 1
ATOM 755 C CA . ASP A 1 93 ? -4.255 -1.141 -21.432 1.00 68.00 93 ASP A CA 1
ATOM 756 C C . ASP A 1 93 ? -3.970 0.107 -22.301 1.00 68.00 93 ASP A C 1
ATOM 758 O O . ASP A 1 93 ? -4.822 0.607 -23.029 1.00 68.00 93 ASP A O 1
ATOM 762 N N . GLY A 1 94 ? -2.752 0.658 -22.225 1.00 58.78 94 GLY A N 1
ATOM 763 C CA . GLY A 1 94 ? -2.340 1.807 -23.039 1.00 58.78 94 GLY A CA 1
ATOM 764 C C . GLY A 1 94 ? -2.921 3.153 -22.590 1.00 58.78 94 GLY A C 1
ATOM 765 O O . GLY A 1 94 ? -2.849 4.129 -23.341 1.00 58.78 94 GLY A O 1
ATOM 766 N N . ALA A 1 95 ? -3.468 3.240 -21.372 1.00 61.44 95 ALA A N 1
ATOM 767 C CA . ALA A 1 95 ? -3.917 4.502 -20.797 1.00 61.44 95 ALA A CA 1
ATOM 768 C C . ALA A 1 95 ? -2.759 5.518 -20.727 1.00 61.44 95 ALA A C 1
ATOM 770 O O . ALA A 1 95 ? -1.612 5.181 -20.421 1.00 61.44 95 ALA A O 1
ATOM 771 N N . ASN A 1 96 ? -3.053 6.784 -21.042 1.00 58.78 96 ASN A N 1
ATOM 772 C CA . ASN A 1 96 ? -2.038 7.833 -21.102 1.00 58.78 96 ASN A CA 1
ATOM 773 C C . ASN A 1 96 ? -1.366 7.991 -19.728 1.00 58.78 96 ASN A C 1
ATOM 775 O O . ASN A 1 96 ? -2.016 8.376 -18.755 1.00 58.78 96 ASN A O 1
ATOM 779 N N . LYS A 1 97 ? -0.053 7.733 -19.672 1.00 61.56 97 LYS A N 1
ATOM 780 C CA . LYS A 1 97 ? 0.767 7.771 -18.450 1.00 61.56 97 LYS A CA 1
ATOM 781 C C . LYS A 1 97 ? 0.588 9.071 -17.660 1.00 61.56 97 LYS A C 1
ATOM 783 O O . LYS A 1 97 ? 0.629 9.045 -16.440 1.00 61.56 97 LYS A O 1
ATOM 788 N N . GLN A 1 98 ? 0.320 10.192 -18.336 1.00 58.44 98 GLN A N 1
ATOM 789 C CA . GLN A 1 98 ? 0.076 11.484 -17.686 1.00 58.44 98 GLN A CA 1
ATOM 790 C C . GLN A 1 98 ? -1.207 11.524 -16.845 1.00 58.44 98 GLN A C 1
ATOM 792 O O . GLN A 1 98 ? -1.231 12.199 -15.824 1.00 58.44 98 GLN A O 1
ATOM 797 N N . ILE A 1 99 ? -2.256 10.804 -17.2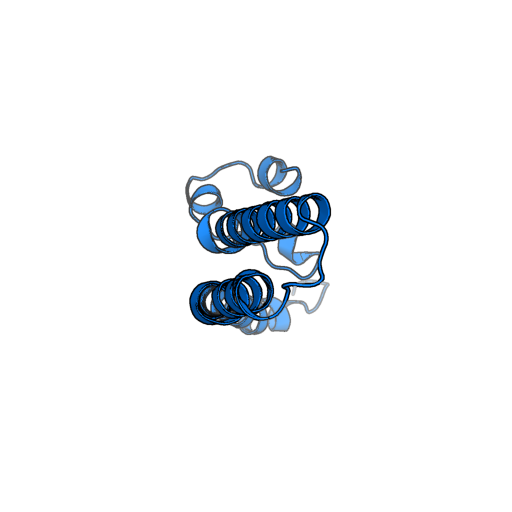48 1.00 58.69 99 ILE A N 1
ATOM 798 C CA . ILE A 1 99 ? -3.529 10.749 -16.511 1.00 58.69 99 ILE A CA 1
ATOM 799 C C . ILE A 1 99 ? -3.367 9.888 -15.254 1.00 58.69 99 ILE A C 1
ATOM 801 O O . ILE A 1 99 ? -3.910 10.213 -14.206 1.00 58.69 99 ILE A O 1
ATOM 805 N N . ILE A 1 100 ? -2.562 8.830 -15.348 1.00 60.19 100 ILE A N 1
ATOM 806 C CA . ILE A 1 100 ? -2.305 7.891 -14.251 1.00 60.19 100 ILE A CA 1
ATOM 807 C C . ILE A 1 100 ? -1.514 8.543 -13.109 1.00 60.19 100 ILE A C 1
ATOM 809 O O . ILE A 1 100 ? -1.704 8.190 -11.956 1.00 60.19 100 ILE A O 1
ATOM 813 N N . ILE A 1 101 ? -0.654 9.516 -13.418 1.00 58.41 101 ILE A N 1
ATOM 814 C CA . ILE A 1 101 ? 0.181 10.220 -12.428 1.00 58.41 101 ILE A CA 1
ATOM 815 C C . ILE A 1 101 ? -0.622 11.277 -11.640 1.00 58.41 101 ILE A C 1
ATOM 817 O O . ILE A 1 101 ? -0.171 11.738 -10.595 1.00 58.41 101 ILE A O 1
ATOM 821 N N . VAL A 1 102 ? -1.795 11.681 -12.142 1.00 57.53 102 VAL A N 1
ATOM 822 C CA . VAL A 1 102 ? -2.678 12.676 -11.501 1.00 57.53 102 VAL A CA 1
ATOM 823 C C . VAL A 1 102 ? -3.772 12.015 -10.649 1.00 57.53 102 VAL A C 1
ATOM 825 O O . VAL A 1 102 ? -4.392 12.700 -9.835 1.00 57.53 102 VAL A O 1
ATOM 828 N N . LEU A 1 103 ? -4.014 10.714 -10.846 1.00 52.47 103 LEU A N 1
ATOM 829 C CA . LEU A 1 103 ? -5.014 9.930 -10.118 1.00 52.47 103 LEU A CA 1
ATOM 830 C C . LEU A 1 103 ? -4.489 9.489 -8.743 1.00 52.47 103 LEU A C 1
ATOM 832 O O . LEU A 1 103 ? -5.284 9.565 -7.781 1.00 52.47 103 LEU A O 1
#

Foldseek 3Di:
DDPPPCVCCVVPVVVVQLVCLQVVLVCCVVPVLVVQVCCLPPVPPPDDPVVSVVVVVVSVVVNVVSCCCRAAWVADPDPPRSLVDTDHDPVVVVPDSVVSVVD

Radius of gyration: 18.11 Å; chains: 1; bounding box: 43×24×51 Å